Protein AF-D8QTS2-F1 (afdb_monomer)

Nearest PDB structures (foldseek):
  6lvm-assembly1_A  TM=8.523E-01  e=2.073E-09  Homo sapiens
  6agx-assembly1_A  TM=8.340E-01  e=5.627E-09  Homo sapiens
  8pqf-assembly2_C  TM=8.429E-01  e=6.415E-08  Homo sapiens
  8pqg-assembly2_C  TM=8.405E-01  e=9.930E-08  Homo sapiens
  2pvf-assembly1_A  TM=6.739E-01  e=1.842E-08  Homo sapiens

Radius of gyration: 16.7 Å; Cα contacts (8 Å, |Δi|>4): 295; chains: 1; bounding box: 43×41×40 Å

Organism: Selagin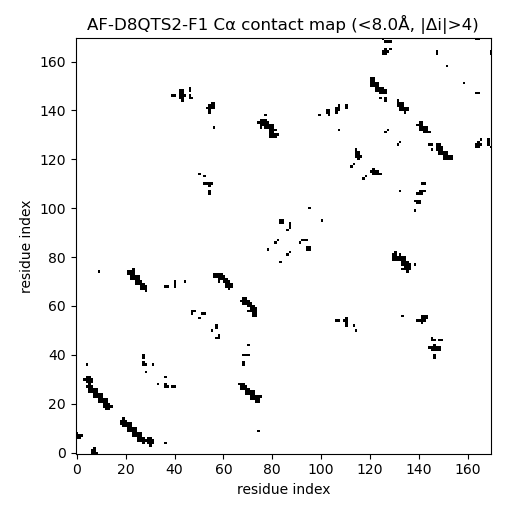ella moellendorffii (NCBI:txid88036)

Sequence (170 aa):
GRGGTSTVYKGFLQNTPTSRIEVAVKDLQSNSPDHEAEQQFREELNMISRVRHQNLVALQGWCHEHDKLLLVYECMSKGSLDKVLFTSASGSTNPLSWNQRFNIIRCVAEALRYLHEGLEKRIVHRDIKAANVLLDERMTAKMGDFGLARLMQHTIGSQTMTRAGTLGYI

InterPro domains:
  IPR000719 Protein kinase domain [PS50011] (1-170)
  IPR000719 Protein kinase domain [SM00220] (1-170)
  IPR001245 Serine-threonine/tyrosine-protein kinase, catalytic domain [PF07714] (1-155)
  IPR008271 Serine/threonine-protein kinase, active site [PS00108] (123-135)
  IPR011009 Protein kinase-like domain superfamily [SSF56112] (1-170)
  IPR050528 L-type Lectin-Domain Containing Receptor Kinases [PTHR27007] (1-170)

Secondary structure (DSSP, 8-state):
-B-SS-EEEEEEEEEETTEEEEEEEEESSTTS-HHHHHHHHHHHHHHHTT---TTBPPEEEEEEETTEEEEEEE--TTEEHHHHHHGGGGS-SPPPPHHHHHHHHHHHHHHHHHHHHSSSSEEE-S--SGGGEEE-TT--EEE---TT-EEE-TT-S-------S-TT--

pLDDT: mean 89.98, std 10.04, range [51.44, 98.62]

Foldseek 3Di:
DDDQQWDWDWAWDDPDPPDTFIKIKTWRQPHDDLVVSVLLLCQQCVVQVQDDDPQAWHFPDFDDDDSTGITITHDQPQAFQCCLQPVVVVPDDDHDDPVLVVQQVVSVVVVQCCQAPVDQWHKDQQADDRNQWGAHPVSHTHGYDSSVIDTHHPPDPDDDDDRDYDPVSD

Mean predicted aligned error: 5.4 Å

Structure (mmCIF, N/CA/C/O backbone):
data_AF-D8QTS2-F1
#
_entry.id   AF-D8QTS2-F1
#
loop_
_atom_site.group_PDB
_atom_site.id
_atom_site.type_symbol
_atom_site.label_atom_id
_atom_site.label_alt_id
_atom_site.label_comp_id
_atom_site.label_asym_id
_atom_site.label_entity_id
_atom_site.label_seq_id
_atom_site.pdbx_PDB_ins_code
_atom_site.Cartn_x
_atom_site.Cartn_y
_atom_site.Cartn_z
_atom_site.occupancy
_atom_site.B_iso_or_equiv
_atom_site.auth_seq_id
_atom_site.auth_comp_id
_atom_site.auth_asym_id
_atom_site.auth_atom_id
_atom_site.pdbx_PDB_model_num
ATOM 1 N N . GLY A 1 1 ? -11.431 4.632 2.215 1.00 78.88 1 GLY A N 1
ATOM 2 C CA . GLY A 1 1 ? -10.605 5.762 1.745 1.00 78.88 1 GLY A CA 1
ATOM 3 C C . GLY A 1 1 ? -10.766 5.900 0.247 1.00 78.88 1 GLY A C 1
ATOM 4 O O . GLY A 1 1 ? -11.073 4.905 -0.388 1.00 78.88 1 GLY A O 1
ATOM 5 N N . ARG A 1 2 ? -10.593 7.095 -0.317 1.00 79.50 2 ARG A N 1
ATOM 6 C CA . ARG A 1 2 ? -10.662 7.320 -1.768 1.00 79.50 2 ARG A CA 1
ATOM 7 C C . ARG A 1 2 ? -9.344 7.944 -2.221 1.00 79.50 2 ARG A C 1
ATOM 9 O O . ARG A 1 2 ? -8.936 8.943 -1.635 1.00 79.50 2 ARG A O 1
ATOM 16 N N . GLY A 1 3 ? -8.670 7.307 -3.171 1.00 73.06 3 GLY A N 1
ATOM 17 C CA . GLY A 1 3 ? -7.481 7.827 -3.845 1.00 73.06 3 GLY A CA 1
ATOM 18 C C . GLY A 1 3 ? -7.822 8.298 -5.258 1.00 73.06 3 GLY A C 1
ATOM 19 O O . GLY A 1 3 ? -8.978 8.228 -5.669 1.00 73.06 3 GLY A O 1
ATOM 20 N N . GLY A 1 4 ? -6.814 8.760 -6.001 1.00 75.25 4 GLY A N 1
ATOM 21 C CA . GLY A 1 4 ? -7.003 9.224 -7.381 1.00 75.25 4 GLY A CA 1
ATOM 22 C C . GLY A 1 4 ? -7.440 8.120 -8.348 1.00 75.25 4 GLY A C 1
ATOM 23 O O . GLY A 1 4 ? -8.220 8.390 -9.247 1.00 75.25 4 GLY A O 1
ATOM 24 N N . THR A 1 5 ? -6.983 6.883 -8.130 1.00 77.44 5 THR A N 1
ATOM 25 C CA . THR A 1 5 ? -7.194 5.762 -9.065 1.00 77.44 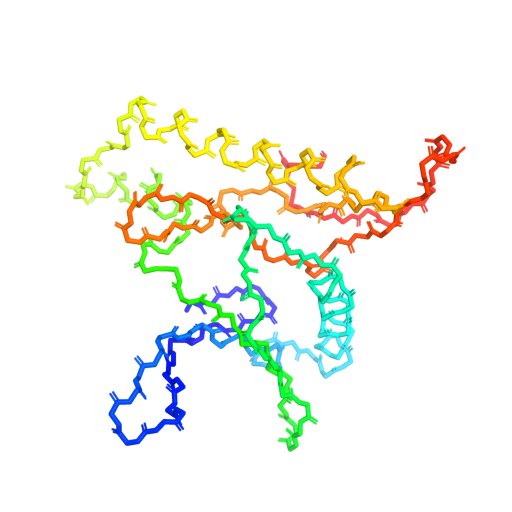5 THR A CA 1
ATOM 26 C C . THR A 1 5 ? -7.945 4.575 -8.461 1.00 77.44 5 THR A C 1
ATOM 28 O O . THR A 1 5 ? -8.217 3.592 -9.140 1.00 77.44 5 THR A O 1
ATOM 31 N N . SER A 1 6 ? -8.277 4.627 -7.169 1.00 87.00 6 SER A N 1
ATOM 32 C CA . SER A 1 6 ? -8.923 3.509 -6.475 1.00 87.00 6 SER A CA 1
ATOM 33 C C . SER A 1 6 ? -9.741 3.955 -5.270 1.00 87.00 6 SER A C 1
ATOM 35 O O . SER A 1 6 ? -9.555 5.048 -4.719 1.00 87.00 6 SER A O 1
ATOM 37 N N . THR A 1 7 ? -10.639 3.079 -4.831 1.00 93.50 7 THR A N 1
ATOM 38 C CA . THR A 1 7 ? -11.384 3.212 -3.579 1.00 93.50 7 THR A CA 1
ATOM 39 C C . THR A 1 7 ? -11.027 2.047 -2.671 1.00 93.50 7 THR A C 1
ATOM 41 O O . THR A 1 7 ? -11.019 0.899 -3.088 1.00 93.50 7 THR A O 1
ATOM 44 N N . VAL A 1 8 ? -10.718 2.335 -1.410 1.00 94.94 8 VAL A N 1
ATOM 45 C CA . VAL A 1 8 ? -10.376 1.325 -0.405 1.00 94.94 8 VAL A CA 1
ATOM 46 C C . VAL A 1 8 ? -11.515 1.196 0.597 1.00 94.94 8 VAL A C 1
ATOM 48 O O . VAL A 1 8 ? -11.850 2.161 1.293 1.00 94.94 8 VAL A O 1
ATOM 51 N N . TYR A 1 9 ? -12.073 0.003 0.716 1.00 95.50 9 TYR A N 1
ATOM 52 C CA . TYR A 1 9 ? -13.138 -0.340 1.651 1.00 95.50 9 TYR A CA 1
ATOM 53 C C . TYR A 1 9 ? -12.575 -1.116 2.838 1.00 95.50 9 TYR A C 1
ATOM 55 O O . TYR A 1 9 ? -11.638 -1.898 2.692 1.00 95.50 9 TYR A O 1
ATOM 63 N N . LYS A 1 10 ? -13.156 -0.919 4.024 1.00 95.44 10 LYS A N 1
ATOM 64 C CA . LYS A 1 10 ? -12.927 -1.831 5.148 1.00 95.44 10 LYS A CA 1
ATOM 65 C C . LYS A 1 10 ? -13.855 -3.029 4.969 1.00 95.44 10 LYS A C 1
ATOM 67 O O . LYS A 1 10 ? -15.053 -2.843 4.776 1.00 95.44 10 LYS A O 1
ATOM 72 N N . GLY A 1 11 ? -13.304 -4.231 5.033 1.00 94.19 11 GLY A N 1
ATOM 73 C CA . GLY A 1 11 ? -14.034 -5.484 4.895 1.00 94.19 11 GLY A CA 1
ATOM 74 C C . GLY A 1 11 ? -13.665 -6.473 5.990 1.00 94.19 11 GLY A C 1
ATOM 75 O O . GLY A 1 11 ? -12.828 -6.198 6.853 1.00 94.19 11 GLY A O 1
ATOM 76 N N . PHE A 1 12 ? -14.298 -7.640 5.941 1.00 93.44 12 PHE A N 1
ATOM 77 C CA . PHE A 1 12 ? -13.998 -8.741 6.842 1.00 93.44 12 PHE A CA 1
ATOM 78 C C . PHE A 1 12 ? -13.993 -10.053 6.063 1.00 93.44 12 PHE A C 1
ATOM 80 O O . PHE A 1 12 ? -14.961 -10.347 5.366 1.00 93.44 12 PHE A O 1
ATOM 87 N N . LEU A 1 13 ? -12.923 -10.833 6.196 1.00 90.06 13 LEU A N 1
ATOM 88 C CA . LEU A 1 13 ? -12.873 -12.206 5.705 1.00 90.06 13 LEU A CA 1
ATOM 89 C C . LEU A 1 13 ? -13.396 -13.143 6.789 1.00 90.06 13 LEU A C 1
ATOM 91 O O . LEU A 1 13 ? -12.980 -13.054 7.948 1.00 90.06 13 LEU A O 1
ATOM 95 N N . GLN A 1 14 ? -14.300 -14.037 6.399 1.00 87.38 14 GLN A N 1
ATOM 96 C CA . GLN A 1 14 ? -14.867 -15.052 7.276 1.00 87.38 14 GLN A CA 1
ATOM 97 C C . GLN A 1 14 ? -14.395 -16.432 6.816 1.00 87.38 14 GLN A C 1
ATOM 99 O O . GLN A 1 14 ? -14.972 -17.023 5.911 1.00 87.38 14 GLN A O 1
ATOM 104 N N . ASN A 1 15 ? -13.316 -16.930 7.426 1.00 75.00 15 ASN A N 1
ATOM 105 C CA . ASN A 1 15 ? -12.760 -18.250 7.093 1.00 75.00 15 ASN A CA 1
ATOM 106 C C . ASN A 1 15 ? -13.482 -19.389 7.831 1.00 75.00 15 ASN A C 1
ATOM 108 O O . ASN A 1 15 ? -13.496 -20.526 7.371 1.00 75.00 15 ASN A O 1
ATOM 112 N N . THR A 1 16 ? -14.081 -19.087 8.982 1.00 78.31 16 THR A N 1
ATOM 113 C CA . THR A 1 16 ? -14.941 -19.984 9.762 1.00 78.31 16 THR A CA 1
ATOM 114 C C . THR A 1 16 ? -16.078 -19.157 10.369 1.00 78.31 16 THR A C 1
ATOM 116 O O . THR A 1 16 ? -15.947 -17.933 10.450 1.00 78.31 16 THR A O 1
ATOM 119 N N . PRO A 1 17 ? -17.172 -19.767 10.863 1.00 76.19 17 PRO A N 1
ATOM 120 C CA . PRO A 1 17 ? -18.264 -19.022 11.497 1.00 76.19 17 PRO A CA 1
ATOM 121 C C . PRO A 1 17 ? -17.813 -18.087 12.634 1.00 76.19 17 PRO A C 1
ATOM 123 O O . PRO A 1 17 ? -18.454 -17.069 12.878 1.00 76.19 17 PRO A O 1
ATOM 126 N N . THR A 1 18 ? -16.695 -18.401 13.295 1.00 74.31 18 THR A N 1
ATOM 127 C CA . THR A 1 18 ? -16.142 -17.658 14.438 1.00 74.31 18 THR A CA 1
ATOM 128 C C . THR A 1 18 ? -14.941 -16.770 14.097 1.00 74.31 18 THR A C 1
ATOM 130 O O . THR A 1 18 ? -14.578 -15.913 14.900 1.00 74.31 18 THR A O 1
ATOM 133 N N . SER A 1 19 ? -14.311 -16.944 12.932 1.00 81.44 19 SER A N 1
ATOM 134 C CA . SER A 1 19 ? -13.151 -16.153 12.513 1.00 81.44 19 SER A CA 1
ATOM 135 C C . SER A 1 19 ? -13.596 -14.969 11.667 1.00 81.44 19 SER A C 1
ATOM 137 O O . SER A 1 19 ? -14.195 -15.150 10.610 1.00 81.44 19 SER A O 1
ATOM 139 N N . ARG A 1 20 ? -13.279 -13.752 12.119 1.00 86.75 20 ARG A N 1
ATOM 140 C CA . ARG A 1 20 ? -13.538 -12.514 11.382 1.00 86.75 20 ARG A CA 1
ATOM 141 C C . ARG A 1 20 ? -12.251 -11.698 11.300 1.00 86.75 20 ARG A C 1
ATOM 143 O O . ARG A 1 20 ? -11.865 -11.048 12.267 1.00 86.75 20 ARG A O 1
ATOM 150 N N . ILE A 1 21 ? -11.581 -11.752 10.154 1.00 90.19 21 ILE A N 1
ATOM 151 C CA . ILE A 1 21 ? -10.310 -11.056 9.920 1.00 90.19 21 ILE A CA 1
ATOM 152 C C . ILE A 1 21 ? -10.605 -9.725 9.234 1.00 90.19 21 ILE A C 1
ATOM 154 O O . ILE A 1 21 ? -11.190 -9.708 8.153 1.00 90.19 21 ILE A O 1
ATOM 158 N N . GLU A 1 22 ? -10.211 -8.610 9.849 1.00 93.88 22 GLU A N 1
ATOM 159 C CA . GLU A 1 22 ? -10.329 -7.289 9.225 1.00 93.88 22 GLU A CA 1
ATOM 160 C C . GLU A 1 22 ? -9.391 -7.155 8.024 1.00 93.88 22 GLU A C 1
ATOM 162 O O . GLU A 1 22 ? -8.192 -7.419 8.123 1.00 93.88 22 GLU A O 1
ATOM 167 N N . VAL A 1 23 ? -9.930 -6.680 6.902 1.00 96.38 23 VAL A N 1
ATO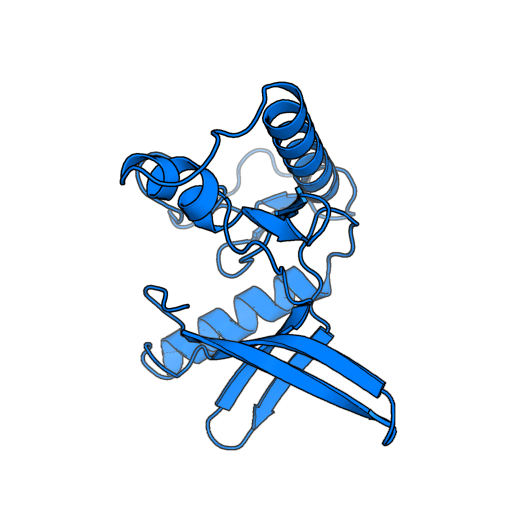M 168 C CA . VAL A 1 23 ? -9.174 -6.462 5.664 1.00 96.38 23 VAL A CA 1
ATOM 169 C C . VAL A 1 23 ? -9.455 -5.094 5.058 1.00 96.38 23 VAL A C 1
ATOM 171 O O . VAL A 1 23 ? -10.492 -4.476 5.309 1.00 96.38 23 VAL A O 1
ATOM 174 N N . ALA A 1 24 ? -8.522 -4.628 4.235 1.00 97.19 24 ALA A N 1
ATOM 175 C CA . ALA A 1 24 ? -8.695 -3.474 3.369 1.00 97.19 24 ALA A CA 1
ATOM 176 C C . ALA A 1 24 ? -8.835 -3.954 1.919 1.00 97.19 24 ALA A C 1
ATOM 178 O O . ALA A 1 24 ? -7.929 -4.582 1.380 1.00 97.19 24 ALA A O 1
ATOM 179 N N . VAL A 1 25 ? -9.970 -3.667 1.288 1.00 97.00 25 VAL A N 1
ATOM 180 C CA . VAL A 1 25 ? -10.267 -4.059 -0.095 1.00 97.00 25 VAL A CA 1
ATOM 181 C C . VAL A 1 25 ? -10.060 -2.846 -0.992 1.00 97.00 25 VAL A C 1
ATOM 183 O O . VAL A 1 25 ? -10.842 -1.899 -0.929 1.00 97.00 25 VAL A O 1
ATOM 186 N N . LYS A 1 26 ? -8.995 -2.849 -1.793 1.00 95.69 26 LYS A N 1
ATOM 187 C CA . LYS A 1 26 ? -8.696 -1.823 -2.798 1.00 95.69 26 LYS A CA 1
ATOM 188 C C . LYS A 1 26 ? -9.393 -2.205 -4.102 1.00 95.69 26 LYS A C 1
ATOM 190 O O . LYS A 1 26 ? -9.025 -3.193 -4.725 1.00 95.69 26 LYS A O 1
ATOM 195 N N . ASP A 1 27 ? -10.397 -1.426 -4.478 1.00 95.19 27 ASP A N 1
ATOM 196 C CA . ASP A 1 27 ? -11.126 -1.512 -5.741 1.00 95.19 27 ASP A CA 1
ATOM 197 C C . ASP A 1 27 ? -10.511 -0.538 -6.752 1.00 95.19 27 ASP A C 1
ATOM 199 O O . ASP A 1 27 ? -10.609 0.689 -6.598 1.00 95.19 27 ASP A O 1
ATOM 203 N N . LEU A 1 28 ? -9.859 -1.096 -7.770 1.00 92.75 28 LEU A N 1
ATOM 204 C CA . LEU A 1 28 ? -9.151 -0.345 -8.809 1.00 92.75 28 LEU A CA 1
ATOM 205 C C . LEU A 1 28 ? -10.069 0.120 -9.944 1.00 92.75 28 LEU A C 1
ATOM 207 O O . LEU A 1 28 ? -9.741 1.082 -10.632 1.00 92.75 28 LEU A O 1
ATOM 211 N N . GLN A 1 29 ? -11.233 -0.505 -10.111 1.00 87.88 29 GLN A N 1
ATOM 212 C CA . GLN A 1 29 ? -12.181 -0.153 -11.167 1.00 87.88 29 GLN A CA 1
ATOM 213 C C . GLN A 1 29 ? -13.122 0.983 -10.750 1.00 87.88 29 GLN A C 1
ATOM 215 O O . GLN A 1 29 ? -13.687 1.673 -11.590 1.00 87.88 29 GLN A O 1
ATOM 220 N N . SER A 1 30 ? -13.251 1.239 -9.446 1.00 82.81 30 SER A N 1
ATOM 221 C CA . SER A 1 30 ? -14.148 2.276 -8.916 1.00 82.81 30 SER A CA 1
ATOM 222 C C . SER A 1 30 ? -13.918 3.702 -9.447 1.00 82.81 30 SER A C 1
ATOM 224 O O . SER A 1 30 ? -14.876 4.469 -9.478 1.00 82.81 30 SER A O 1
ATOM 226 N N . ASN A 1 31 ? -12.688 4.073 -9.835 1.00 79.88 31 ASN A N 1
ATOM 227 C CA . ASN A 1 31 ? -12.333 5.450 -10.225 1.00 79.88 31 ASN A CA 1
ATOM 228 C C . ASN A 1 31 ? -11.405 5.541 -11.458 1.00 79.88 31 ASN A C 1
ATOM 230 O O . ASN A 1 31 ? -10.842 6.609 -11.693 1.00 79.88 31 ASN A O 1
ATOM 234 N N . SER A 1 32 ? -11.213 4.461 -12.221 1.00 84.06 32 SER A N 1
ATOM 235 C CA . SER A 1 32 ? -10.282 4.434 -13.364 1.00 84.06 32 SER A CA 1
ATOM 236 C C . SER A 1 32 ? -10.939 3.815 -14.605 1.00 84.06 32 SER A C 1
ATOM 238 O O . SER A 1 32 ? -11.771 2.922 -14.449 1.00 84.06 32 SER A O 1
ATOM 240 N N . PRO A 1 33 ? -10.569 4.237 -15.832 1.00 86.88 33 PRO A N 1
ATOM 241 C CA . PRO A 1 33 ? -10.950 3.531 -17.057 1.00 86.88 33 PRO A CA 1
ATOM 242 C C . PRO A 1 33 ? -10.486 2.067 -17.028 1.00 86.88 33 PRO A C 1
ATOM 244 O O . PRO A 1 33 ? -9.406 1.785 -16.508 1.00 86.88 33 PRO A O 1
ATOM 247 N N . ASP A 1 34 ? -11.244 1.153 -17.644 1.00 86.31 34 ASP A N 1
ATOM 248 C CA . ASP A 1 34 ? -11.005 -0.299 -17.537 1.00 86.31 34 ASP A CA 1
ATOM 249 C C . ASP A 1 34 ? -9.564 -0.714 -17.884 1.00 86.31 34 ASP A C 1
ATOM 251 O O . ASP A 1 34 ? -8.929 -1.454 -17.136 1.00 86.31 34 ASP A O 1
ATOM 255 N N . HIS A 1 35 ? -8.999 -0.186 -18.976 1.00 88.94 35 HIS A N 1
ATOM 256 C CA . HIS A 1 35 ? -7.622 -0.504 -19.378 1.00 88.94 35 HIS A CA 1
ATOM 257 C C . HIS A 1 35 ? -6.574 -0.031 -18.351 1.00 88.94 35 HIS A C 1
ATOM 259 O O . HIS A 1 35 ? -5.590 -0.727 -18.097 1.00 88.94 35 HIS A O 1
ATOM 265 N N . GLU A 1 36 ? -6.764 1.146 -17.748 1.00 90.06 36 GLU A N 1
ATOM 266 C CA . GLU A 1 36 ? -5.850 1.665 -16.724 1.00 90.06 36 GLU A CA 1
ATOM 267 C C . GLU A 1 36 ? -5.988 0.895 -15.408 1.00 90.06 36 GLU A C 1
ATOM 269 O O . GLU A 1 36 ? -4.979 0.596 -14.768 1.00 90.06 36 GLU A O 1
ATOM 274 N N . ALA A 1 37 ? -7.218 0.539 -15.025 1.00 91.94 37 ALA A N 1
ATOM 275 C CA . ALA A 1 37 ? -7.493 -0.282 -13.850 1.00 91.94 37 ALA A CA 1
ATOM 276 C C . ALA A 1 37 ? -6.830 -1.663 -13.972 1.00 91.94 37 ALA A C 1
ATOM 278 O O . ALA A 1 37 ? -6.154 -2.100 -13.039 1.00 91.94 37 ALA A O 1
ATOM 279 N N . GLU A 1 38 ? -6.948 -2.309 -15.136 1.00 93.94 38 GLU A N 1
ATOM 280 C CA . GLU A 1 38 ? -6.322 -3.603 -15.432 1.00 93.94 38 GLU A CA 1
ATOM 281 C C . GLU A 1 38 ? -4.794 -3.516 -15.376 1.00 93.94 38 GLU A C 1
ATOM 283 O O . GLU A 1 38 ? -4.130 -4.352 -14.756 1.00 93.94 38 GLU A O 1
ATOM 288 N N . GLN A 1 39 ? -4.213 -2.469 -15.970 1.00 92.31 39 GLN A N 1
ATOM 289 C CA . GLN A 1 39 ? -2.773 -2.248 -15.898 1.00 92.31 39 GLN A CA 1
ATOM 290 C C . GLN A 1 39 ? -2.307 -2.065 -14.447 1.00 92.31 39 GLN A C 1
ATOM 292 O O . GLN A 1 39 ? -1.361 -2.732 -14.027 1.00 92.31 39 GLN A O 1
ATOM 297 N N . GLN A 1 40 ? -2.969 -1.206 -13.668 1.00 92.00 40 GLN A N 1
ATOM 298 C CA . GLN A 1 40 ? -2.624 -0.973 -12.263 1.00 92.00 40 GLN A CA 1
ATOM 299 C C . GLN A 1 40 ? -2.769 -2.243 -11.423 1.00 92.00 40 GLN A C 1
ATOM 301 O O . GLN A 1 40 ? -1.882 -2.546 -10.625 1.00 92.00 40 GLN A O 1
ATOM 306 N N . PHE A 1 41 ? -3.839 -3.012 -11.638 1.00 95.44 41 PHE A N 1
ATOM 307 C CA . PHE A 1 41 ? -4.062 -4.293 -10.975 1.00 95.44 41 PHE A CA 1
ATOM 308 C C . PHE A 1 41 ? -2.907 -5.255 -11.235 1.00 95.44 41 PHE A C 1
ATOM 310 O O . PHE A 1 41 ? -2.304 -5.768 -10.291 1.00 95.44 41 PHE A O 1
ATOM 317 N N . ARG A 1 42 ? -2.541 -5.462 -12.505 1.00 95.00 42 ARG A N 1
ATOM 318 C CA . ARG A 1 42 ? -1.452 -6.373 -12.883 1.00 95.00 42 ARG A CA 1
ATOM 319 C C . ARG A 1 42 ? -0.097 -5.898 -12.376 1.00 95.00 42 ARG A C 1
ATOM 321 O O . ARG A 1 42 ? 0.695 -6.724 -11.925 1.00 95.00 42 ARG A O 1
ATOM 328 N N . GLU A 1 43 ? 0.183 -4.599 -12.454 1.00 93.50 43 GLU A N 1
ATOM 329 C CA . GLU A 1 43 ? 1.433 -4.020 -11.961 1.00 93.50 43 GLU A CA 1
ATOM 330 C C . GLU A 1 43 ? 1.562 -4.192 -10.447 1.00 93.50 43 GLU A C 1
ATOM 332 O O . GLU A 1 43 ? 2.563 -4.740 -9.981 1.00 93.50 43 GLU A O 1
ATOM 337 N N . GLU A 1 44 ? 0.544 -3.800 -9.681 1.00 95.88 44 GLU A N 1
ATOM 338 C CA . GLU A 1 44 ? 0.572 -3.909 -8.226 1.00 95.88 44 GLU A CA 1
ATOM 339 C C . GLU A 1 44 ? 0.616 -5.371 -7.778 1.00 95.88 44 GLU A C 1
ATOM 341 O O . GLU A 1 44 ? 1.476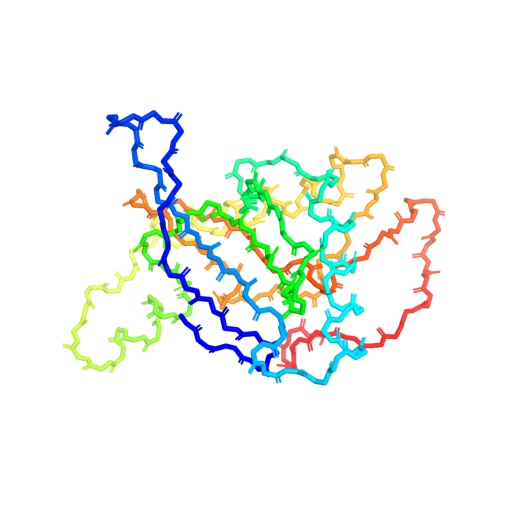 -5.718 -6.967 1.00 95.88 44 GLU A O 1
ATOM 346 N N . LEU A 1 45 ? -0.226 -6.241 -8.352 1.00 96.69 45 LEU A N 1
ATOM 347 C CA . LEU A 1 45 ? -0.258 -7.671 -8.038 1.00 96.69 45 LEU A CA 1
ATOM 348 C C . LEU A 1 45 ? 1.098 -8.336 -8.298 1.00 96.69 45 LEU A C 1
ATOM 350 O O . LEU A 1 45 ? 1.606 -9.043 -7.430 1.00 96.69 45 LEU A O 1
ATOM 354 N N . ASN A 1 46 ? 1.714 -8.078 -9.457 1.00 95.50 46 ASN A N 1
ATOM 355 C CA . ASN A 1 46 ? 3.012 -8.653 -9.817 1.00 95.50 46 ASN A CA 1
ATOM 356 C C . ASN A 1 46 ? 4.144 -8.204 -8.883 1.00 95.50 46 ASN A C 1
ATOM 358 O O . ASN A 1 46 ? 5.103 -8.953 -8.692 1.00 95.50 46 ASN A O 1
ATOM 362 N N . MET A 1 47 ? 4.080 -6.989 -8.336 1.00 95.62 47 MET A N 1
ATOM 363 C CA . MET A 1 47 ? 5.101 -6.489 -7.414 1.00 95.62 47 MET A CA 1
ATOM 364 C C . MET A 1 47 ? 4.854 -6.981 -5.989 1.00 95.62 47 MET A C 1
ATOM 366 O O . MET A 1 47 ? 5.769 -7.525 -5.368 1.00 95.62 47 MET A O 1
ATOM 370 N N . ILE A 1 48 ? 3.630 -6.835 -5.475 1.00 95.69 48 ILE A N 1
ATOM 371 C CA . ILE A 1 48 ? 3.323 -7.177 -4.085 1.00 95.69 48 ILE A CA 1
ATOM 372 C C . ILE A 1 48 ? 3.402 -8.689 -3.829 1.00 95.69 48 ILE A C 1
ATOM 374 O O . ILE A 1 48 ? 3.813 -9.103 -2.749 1.00 95.69 48 ILE A O 1
ATOM 378 N N . SER A 1 49 ? 3.106 -9.535 -4.822 1.00 93.94 49 SER A N 1
ATOM 379 C CA . SER A 1 49 ? 3.205 -10.994 -4.676 1.00 93.94 49 SER A CA 1
ATOM 380 C C . SER A 1 49 ? 4.640 -11.504 -4.480 1.00 93.94 49 SER A C 1
ATOM 382 O O . SER A 1 49 ? 4.835 -12.657 -4.101 1.00 93.94 49 SER A O 1
ATOM 384 N N . ARG A 1 50 ? 5.655 -10.669 -4.749 1.00 94.69 50 ARG A N 1
ATOM 385 C CA . ARG A 1 50 ? 7.085 -11.014 -4.644 1.00 94.69 50 ARG A CA 1
ATOM 386 C C . ARG A 1 50 ? 7.695 -10.660 -3.294 1.00 94.69 50 ARG A C 1
ATOM 388 O O . ARG A 1 50 ? 8.852 -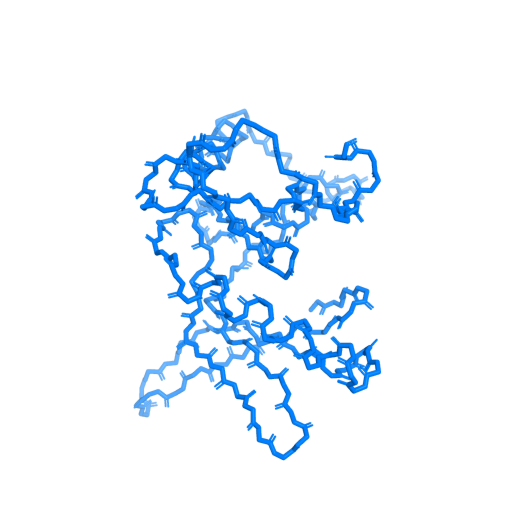10.999 -3.054 1.00 94.69 50 ARG A O 1
ATOM 395 N N . VAL A 1 51 ? 6.968 -9.936 -2.448 1.00 95.88 51 VAL A N 1
ATOM 396 C CA . VAL A 1 51 ? 7.522 -9.333 -1.236 1.00 95.88 51 VAL A CA 1
ATOM 397 C C . VAL A 1 51 ? 6.792 -9.824 0.000 1.00 95.88 51 VAL A C 1
ATOM 399 O O . VAL A 1 51 ? 5.570 -9.930 0.037 1.00 95.88 51 VAL A O 1
ATOM 402 N N . ARG A 1 52 ? 7.557 -10.113 1.052 1.00 96.31 52 ARG A N 1
ATOM 403 C CA . ARG A 1 52 ? 7.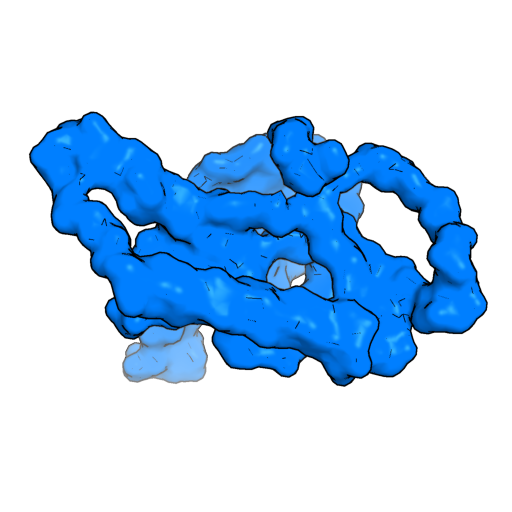012 -10.453 2.365 1.00 96.31 52 ARG A CA 1
ATOM 404 C C . ARG A 1 52 ? 7.949 -9.941 3.443 1.00 96.31 52 ARG A C 1
ATOM 406 O O . ARG A 1 52 ? 9.040 -10.468 3.630 1.00 96.31 52 ARG A O 1
ATOM 413 N N . HIS A 1 53 ? 7.512 -8.912 4.157 1.00 98.00 53 HIS A N 1
ATOM 414 C CA . HIS A 1 53 ? 8.305 -8.271 5.197 1.00 98.00 53 HIS A CA 1
ATOM 415 C C . HIS A 1 53 ? 7.393 -7.653 6.258 1.00 98.00 53 HIS A C 1
ATOM 417 O O . HIS A 1 53 ? 6.306 -7.182 5.938 1.00 98.00 53 HIS A O 1
ATOM 423 N N . GLN A 1 54 ? 7.841 -7.617 7.515 1.00 97.44 54 GLN A N 1
ATOM 424 C CA . GLN A 1 54 ? 7.035 -7.118 8.638 1.00 97.44 54 GLN A CA 1
ATOM 425 C C . GLN A 1 54 ? 6.623 -5.641 8.489 1.00 97.44 54 GLN A C 1
ATOM 427 O O . GLN A 1 54 ? 5.608 -5.229 9.039 1.00 97.44 54 GLN A O 1
ATOM 432 N N . ASN A 1 55 ? 7.399 -4.856 7.734 1.00 98.50 55 ASN A N 1
ATOM 433 C CA . ASN A 1 55 ? 7.151 -3.436 7.462 1.00 98.50 55 ASN A CA 1
ATOM 434 C C . ASN A 1 55 ? 6.588 -3.170 6.059 1.00 98.50 55 ASN A C 1
ATOM 436 O O . ASN A 1 55 ? 6.665 -2.042 5.577 1.00 98.50 55 ASN A O 1
ATOM 440 N N . LEU A 1 56 ? 6.036 -4.188 5.397 1.00 98.25 56 LEU A N 1
ATOM 441 C CA . LEU A 1 56 ? 5.270 -4.049 4.159 1.00 98.25 56 LEU A CA 1
ATOM 442 C C . LEU A 1 56 ? 3.840 -4.527 4.400 1.00 98.25 56 LEU A C 1
ATOM 444 O O . LEU A 1 56 ? 3.632 -5.511 5.107 1.00 98.25 56 LEU A O 1
ATOM 448 N N . VAL A 1 57 ? 2.863 -3.823 3.835 1.00 97.75 57 VAL A N 1
ATOM 449 C CA . VAL A 1 57 ? 1.449 -4.193 3.959 1.00 97.75 57 VAL A CA 1
ATOM 450 C C . VAL A 1 57 ? 1.215 -5.477 3.168 1.00 97.75 57 VAL A C 1
ATOM 452 O O . VAL A 1 57 ? 1.415 -5.514 1.955 1.00 97.75 57 VAL A O 1
ATOM 455 N N . ALA A 1 58 ? 0.804 -6.539 3.852 1.00 96.19 58 ALA A N 1
ATOM 456 C CA . ALA A 1 58 ? 0.633 -7.851 3.248 1.00 96.19 58 ALA A CA 1
ATOM 457 C C . ALA A 1 58 ? -0.638 -7.926 2.391 1.00 96.19 58 ALA A C 1
ATOM 459 O O . ALA A 1 58 ? -1.741 -7.641 2.872 1.00 96.19 58 ALA A O 1
ATOM 460 N N . LEU A 1 59 ? -0.485 -8.381 1.143 1.00 96.81 59 LEU A N 1
ATOM 461 C CA . LEU A 1 59 ? -1.603 -8.833 0.318 1.00 96.81 59 LEU A CA 1
ATOM 462 C C . LEU A 1 59 ? -2.108 -10.179 0.861 1.00 96.81 59 LEU A C 1
ATOM 464 O O . LEU A 1 59 ? -1.349 -11.141 0.960 1.00 96.81 59 LEU A O 1
ATOM 468 N N . GLN A 1 60 ? -3.388 -10.235 1.216 1.00 94.81 60 GLN A N 1
ATOM 469 C CA . GLN A 1 60 ? -4.092 -11.434 1.681 1.00 94.81 60 GLN A CA 1
ATOM 470 C C . GLN A 1 60 ? -4.729 -12.207 0.522 1.00 94.81 60 GLN A C 1
ATOM 472 O O . GLN A 1 60 ? -4.848 -13.427 0.582 1.00 94.81 60 GLN A O 1
ATOM 477 N N . GLY A 1 61 ? -5.141 -11.506 -0.533 1.00 95.38 61 GLY A N 1
ATOM 478 C CA . GLY A 1 61 ? -5.778 -12.105 -1.698 1.00 95.38 61 GLY A CA 1
ATOM 479 C C . GLY A 1 61 ? -6.119 -11.070 -2.760 1.00 95.38 61 GLY A C 1
ATOM 480 O O . GLY A 1 61 ? -5.823 -9.884 -2.615 1.00 95.38 61 GLY A O 1
ATOM 481 N N . TRP A 1 62 ? -6.747 -11.521 -3.834 1.00 96.62 62 TRP A N 1
ATOM 482 C CA . TRP A 1 62 ? -7.175 -10.680 -4.945 1.00 96.62 62 TRP A CA 1
ATOM 483 C C . TRP A 1 62 ? -8.429 -11.273 -5.595 1.00 96.62 62 TRP A C 1
ATOM 485 O O . TRP A 1 62 ? -8.739 -12.445 -5.390 1.00 96.62 62 TRP A O 1
ATOM 495 N N . CYS A 1 63 ? -9.151 -10.457 -6.357 1.00 95.69 63 CYS A N 1
ATOM 496 C CA . CYS A 1 63 ? -10.281 -10.870 -7.181 1.00 95.69 63 CYS A CA 1
ATOM 497 C C . CYS A 1 63 ? -10.138 -10.236 -8.565 1.00 95.69 63 CYS A C 1
ATOM 499 O O . CYS A 1 63 ? -9.895 -9.032 -8.662 1.00 95.69 63 CYS A O 1
ATOM 501 N N . HIS A 1 64 ? -10.277 -11.064 -9.598 1.00 94.81 64 HIS A N 1
ATOM 502 C CA . HIS A 1 64 ? 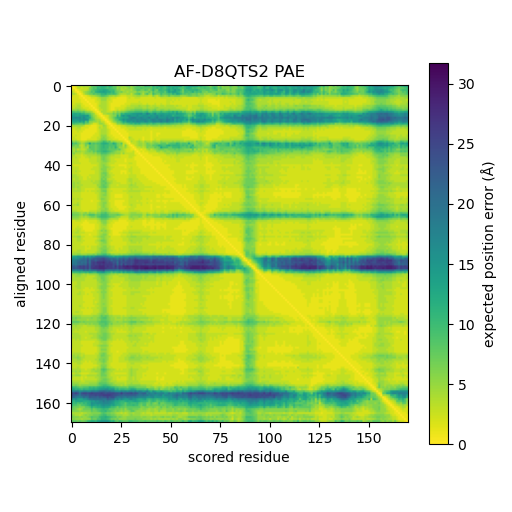-10.382 -10.653 -10.993 1.00 94.81 64 HIS A CA 1
ATOM 503 C C . HIS A 1 64 ? -11.541 -11.434 -11.618 1.00 94.81 64 HIS A C 1
ATOM 505 O O . HIS A 1 64 ? -11.338 -12.427 -12.311 1.00 94.81 64 HIS A O 1
ATOM 511 N N . GLU A 1 65 ? -12.767 -11.022 -11.310 1.00 92.38 65 GLU A N 1
ATOM 512 C CA . GLU A 1 65 ? -13.991 -11.664 -11.796 1.00 92.38 65 GLU A CA 1
ATOM 513 C C . GLU A 1 65 ? -15.123 -10.639 -11.903 1.00 92.38 65 GLU A C 1
ATOM 515 O O . GLU A 1 65 ? -15.138 -9.669 -11.151 1.00 92.38 65 GLU A O 1
ATOM 520 N N . HIS A 1 66 ? -16.103 -10.884 -12.781 1.00 87.06 66 HIS A N 1
ATOM 521 C CA . HIS A 1 66 ? -17.358 -10.116 -12.860 1.00 87.06 66 HIS A CA 1
ATOM 522 C C . HIS A 1 66 ? -17.171 -8.586 -12.902 1.00 87.06 66 HIS A C 1
ATOM 524 O O . HIS A 1 66 ? -17.849 -7.864 -12.169 1.00 87.06 66 HIS A O 1
ATOM 530 N N . ASP A 1 67 ? -16.227 -8.098 -13.712 1.00 84.62 67 ASP A N 1
ATOM 531 C CA . ASP A 1 67 ? -15.876 -6.672 -13.780 1.00 84.62 67 ASP A CA 1
ATOM 532 C C . ASP A 1 67 ? -15.541 -6.099 -12.390 1.00 84.62 67 ASP A C 1
ATOM 534 O O . ASP A 1 67 ? -16.082 -5.083 -11.934 1.00 84.62 67 ASP A O 1
ATOM 538 N N . LYS A 1 68 ? -14.692 -6.833 -11.660 1.00 91.06 68 LYS A N 1
ATOM 539 C CA . LYS A 1 68 ? -14.083 -6.408 -10.402 1.00 91.06 68 LYS A CA 1
ATOM 540 C C . LYS A 1 68 ? -12.602 -6.733 -10.395 1.00 91.06 68 LYS A C 1
ATOM 542 O O . LYS A 1 68 ? -12.207 -7.890 -10.503 1.00 91.06 68 LYS A O 1
ATOM 547 N N . LEU A 1 69 ? -11.807 -5.695 -10.158 1.00 96.06 69 LEU A N 1
ATOM 548 C CA . LEU A 1 69 ? -10.367 -5.765 -9.935 1.00 96.06 69 LEU A CA 1
ATOM 549 C C . LEU A 1 69 ? -10.073 -5.347 -8.496 1.00 96.06 69 LEU A C 1
ATOM 551 O O . LEU A 1 69 ? -9.954 -4.157 -8.185 1.00 96.06 69 LEU A O 1
ATOM 555 N N . LEU A 1 70 ? -10.021 -6.334 -7.598 1.00 96.62 70 LEU A N 1
ATOM 556 C CA . LEU A 1 70 ? -9.871 -6.110 -6.161 1.00 96.62 70 LEU A CA 1
ATOM 557 C C . LEU A 1 70 ? -8.547 -6.664 -5.654 1.00 96.62 70 LEU A C 1
ATOM 559 O O . LEU A 1 70 ? -8.212 -7.823 -5.888 1.00 96.62 70 LEU A O 1
ATOM 563 N N . LEU A 1 71 ? -7.843 -5.870 -4.858 1.00 97.12 71 LEU A N 1
ATOM 564 C CA . LEU A 1 71 ? -6.708 -6.319 -4.059 1.00 97.12 71 LEU A CA 1
ATOM 565 C C . LEU A 1 71 ? -7.092 -6.265 -2.580 1.00 97.12 71 LEU A C 1
ATOM 567 O O . LEU A 1 71 ? -7.565 -5.242 -2.083 1.00 97.12 71 LEU A O 1
ATOM 571 N N . VAL A 1 72 ? -6.916 -7.377 -1.872 1.00 97.06 72 VAL A N 1
ATOM 572 C CA . VAL A 1 72 ? -7.301 -7.528 -0.466 1.00 97.06 72 VAL A CA 1
ATOM 573 C C . VAL A 1 72 ? -6.044 -7.530 0.385 1.00 97.06 72 VAL A C 1
ATOM 575 O O . VAL A 1 72 ? -5.225 -8.439 0.291 1.00 97.06 72 VAL A O 1
ATOM 578 N N . TYR A 1 73 ? -5.901 -6.528 1.240 1.00 97.19 73 TYR A N 1
ATOM 579 C CA . TYR A 1 73 ? -4.761 -6.338 2.131 1.00 97.19 73 TYR A CA 1
ATOM 580 C C . TYR A 1 73 ? -5.146 -6.557 3.591 1.00 97.19 73 TYR A C 1
ATOM 582 O O . TYR A 1 73 ? -6.320 -6.479 3.965 1.00 97.19 73 TYR A O 1
ATOM 590 N N . GLU A 1 74 ? -4.143 -6.768 4.441 1.00 95.62 74 GLU A N 1
ATOM 591 C CA . GLU A 1 74 ? -4.330 -6.611 5.883 1.00 95.62 74 GLU A CA 1
ATOM 592 C C . GLU A 1 74 ? -4.847 -5.201 6.225 1.00 95.62 74 GLU A C 1
ATOM 594 O O . GLU A 1 74 ? -4.474 -4.204 5.599 1.00 95.62 74 GLU A O 1
ATOM 599 N N . CYS A 1 75 ? -5.738 -5.107 7.213 1.00 95.81 75 CYS A N 1
ATOM 600 C CA . CYS A 1 75 ? -6.289 -3.824 7.628 1.00 95.81 75 CYS A CA 1
ATOM 601 C C . CYS A 1 75 ? -5.341 -3.088 8.586 1.00 95.81 75 CYS A C 1
ATOM 603 O O . CYS A 1 75 ? -4.974 -3.599 9.641 1.00 95.81 75 CYS A O 1
ATOM 605 N N . MET A 1 76 ? -5.019 -1.837 8.254 1.00 96.75 76 MET A N 1
ATOM 606 C CA . MET A 1 76 ? -4.169 -0.960 9.061 1.00 96.75 76 MET A CA 1
ATOM 607 C C . MET A 1 76 ? -5.048 0.016 9.850 1.00 96.75 76 MET A C 1
ATOM 609 O O . MET A 1 76 ? -5.514 1.028 9.321 1.00 96.75 76 MET A O 1
ATOM 613 N N . SER A 1 77 ? -5.344 -0.326 11.106 1.00 93.81 77 SER A N 1
ATOM 614 C CA . SER A 1 77 ? -6.432 0.283 11.888 1.00 93.81 77 SER A CA 1
ATOM 615 C C . SER A 1 77 ? -6.248 1.766 12.225 1.00 93.81 77 SER A C 1
ATOM 617 O O . SER A 1 77 ? -7.241 2.460 12.446 1.00 93.81 77 SER A O 1
ATOM 619 N N . LYS A 1 78 ? -5.012 2.281 12.235 1.00 93.31 78 LYS A N 1
ATOM 620 C CA . LYS A 1 78 ? -4.721 3.713 12.438 1.00 93.31 78 LYS A CA 1
ATOM 621 C C . LYS A 1 78 ? -4.639 4.497 11.125 1.00 93.31 78 LYS A C 1
ATOM 623 O O . LYS A 1 78 ? -4.470 5.713 11.151 1.00 93.31 78 LYS A O 1
ATOM 628 N N . GLY A 1 79 ? -4.825 3.827 9.988 1.00 93.75 79 GLY A N 1
ATOM 629 C CA . GLY A 1 79 ? -4.827 4.449 8.670 1.00 93.75 79 GLY A CA 1
ATOM 630 C C . GLY A 1 79 ? -3.441 4.916 8.232 1.00 93.75 79 GLY A C 1
ATOM 631 O O . GLY A 1 79 ? -2.426 4.340 8.616 1.00 93.75 79 GLY A O 1
ATOM 632 N N . SER A 1 80 ? -3.415 5.934 7.376 1.00 95.06 80 SER A N 1
ATOM 633 C CA . SER A 1 80 ? -2.202 6.467 6.764 1.00 95.06 80 SER A CA 1
ATOM 634 C C . SER A 1 80 ? -1.522 7.527 7.635 1.00 95.06 80 SER A C 1
ATOM 636 O O . SER A 1 80 ? -2.169 8.278 8.369 1.00 95.06 80 SER A O 1
ATOM 638 N N . LEU A 1 81 ? -0.194 7.588 7.556 1.00 95.44 81 LEU A N 1
ATOM 639 C CA . LEU A 1 81 ? 0.643 8.464 8.369 1.00 95.44 81 LEU A CA 1
ATOM 640 C C . LEU A 1 81 ? 0.379 9.946 8.082 1.00 95.44 81 LEU A C 1
ATOM 642 O O . LEU A 1 81 ? 0.428 10.751 9.005 1.00 95.44 81 LEU A O 1
ATOM 646 N N . ASP A 1 82 ? 0.069 10.313 6.839 1.00 93.50 82 ASP A N 1
ATOM 647 C CA . ASP A 1 82 ? -0.308 11.684 6.468 1.00 93.50 82 ASP A CA 1
ATOM 648 C C . ASP A 1 82 ? -1.504 12.195 7.286 1.00 93.50 82 ASP A C 1
ATOM 650 O O . ASP A 1 82 ? -1.467 13.308 7.800 1.00 93.50 82 ASP A O 1
ATOM 654 N N . LYS A 1 83 ? -2.527 11.367 7.504 1.00 90.56 83 LYS A N 1
ATOM 655 C CA . LYS A 1 83 ? -3.676 11.726 8.344 1.00 90.56 83 LYS A CA 1
ATOM 656 C C . LYS A 1 83 ? -3.255 11.921 9.790 1.00 90.56 83 LYS A C 1
ATOM 658 O O . LYS A 1 83 ? -3.643 12.896 10.419 1.00 90.56 83 LYS A O 1
ATOM 663 N N . VAL A 1 84 ? -2.403 11.051 10.319 1.00 89.81 84 VAL A N 1
ATOM 664 C CA . VAL A 1 84 ? -1.912 11.201 11.696 1.00 89.81 84 VAL A CA 1
ATOM 665 C C . VAL A 1 84 ? -1.057 12.467 11.857 1.00 89.81 84 VAL A C 1
ATOM 667 O O . VAL A 1 84 ? -1.185 13.180 12.854 1.00 89.81 84 VAL A O 1
ATOM 670 N N . LEU A 1 85 ? -0.225 12.786 10.864 1.00 89.75 85 LEU A N 1
ATOM 671 C CA . LEU A 1 85 ? 0.634 13.970 10.865 1.00 89.75 85 LEU A CA 1
ATOM 672 C C . LEU A 1 85 ? -0.150 15.274 10.681 1.00 89.75 85 LEU A C 1
ATOM 674 O O . LEU A 1 85 ? 0.120 16.241 11.389 1.00 89.75 85 LEU A O 1
ATOM 678 N N . PHE A 1 86 ? -1.099 15.310 9.744 1.00 84.50 86 PHE A N 1
ATOM 679 C CA . PHE A 1 86 ? -1.703 16.554 9.262 1.00 84.50 86 PHE A CA 1
ATOM 680 C C . PHE A 1 86 ? -3.145 16.772 9.731 1.00 84.50 86 PHE A C 1
ATOM 682 O O . PHE A 1 86 ? -3.570 17.919 9.826 1.00 84.50 86 PHE A O 1
ATOM 689 N N . THR A 1 87 ? -3.899 15.733 10.109 1.00 72.56 87 THR A N 1
ATOM 690 C CA . THR A 1 87 ? -5.224 15.912 10.740 1.00 72.56 87 THR A CA 1
ATOM 691 C C . THR A 1 87 ? -5.099 16.440 12.175 1.00 72.56 87 THR A C 1
ATOM 693 O O . THR A 1 87 ? -5.980 17.152 12.643 1.00 72.56 87 THR A O 1
ATOM 696 N N . SER A 1 88 ? -3.949 16.242 12.832 1.00 55.59 88 SER A N 1
ATOM 697 C CA . SER A 1 88 ? -3.628 16.888 14.118 1.00 55.59 88 SER A CA 1
ATOM 698 C C . SER A 1 88 ? -3.611 18.430 14.047 1.00 55.59 88 SER A C 1
ATOM 700 O O . SER A 1 88 ? -3.671 19.090 15.081 1.00 55.59 88 SER A O 1
ATOM 702 N N . ALA A 1 89 ? -3.571 19.026 12.846 1.00 51.44 89 ALA A N 1
ATOM 703 C CA . ALA A 1 89 ? -3.623 20.476 12.655 1.00 51.44 89 ALA A CA 1
ATOM 704 C C . ALA A 1 89 ? -5.032 21.085 12.835 1.00 51.44 89 ALA A C 1
ATOM 706 O O . ALA A 1 89 ? -5.146 22.305 12.917 1.00 51.44 89 ALA A O 1
ATOM 707 N N . SER A 1 90 ? -6.101 20.276 12.935 1.00 51.72 90 SER A N 1
ATOM 708 C CA . SER A 1 90 ? -7.489 20.755 13.097 1.00 51.72 90 SER A CA 1
ATOM 709 C C . SER A 1 90 ? -7.991 20.787 14.550 1.00 51.72 90 SER A C 1
ATOM 711 O O . SER A 1 90 ? -9.198 20.795 14.782 1.00 51.72 90 SER A O 1
ATOM 713 N N . GLY A 1 91 ? -7.089 20.799 15.538 1.00 51.44 91 GLY A N 1
ATOM 714 C CA . GLY A 1 91 ? -7.433 21.065 16.943 1.00 51.44 91 GLY A CA 1
ATOM 715 C C . GLY A 1 91 ? -7.781 19.847 17.808 1.00 51.44 91 GLY A C 1
ATOM 716 O O . GLY A 1 91 ? -8.106 20.019 18.979 1.00 51.44 91 GLY A O 1
ATOM 717 N N . SER A 1 92 ? -7.673 18.619 17.292 1.00 55.06 92 SER A N 1
ATOM 718 C CA . SER A 1 92 ? -7.891 17.406 18.090 1.00 55.06 92 SER A CA 1
ATOM 719 C C . SER A 1 92 ? -6.941 16.270 17.698 1.00 55.06 92 SER A C 1
ATOM 721 O O . SER A 1 92 ? -7.303 15.454 16.860 1.00 55.06 92 SER A O 1
ATOM 723 N N . THR A 1 93 ? -5.746 16.217 18.299 1.00 58.81 93 THR A N 1
ATOM 724 C CA . THR A 1 93 ? -5.010 14.989 18.693 1.00 58.81 93 THR A CA 1
ATOM 725 C C . THR A 1 93 ? -3.597 15.327 19.168 1.00 58.81 93 THR A C 1
ATOM 727 O O . THR A 1 93 ? -2.955 16.240 18.654 1.00 58.81 93 THR A O 1
ATOM 730 N N . ASN A 1 94 ? -3.093 14.560 20.140 1.00 70.38 94 ASN A N 1
ATOM 731 C CA . ASN A 1 94 ? -1.695 14.629 20.560 1.00 70.38 94 ASN A CA 1
ATOM 732 C C . ASN A 1 94 ? -0.770 14.334 19.364 1.00 70.38 94 ASN A C 1
ATOM 734 O O . ASN A 1 94 ? -0.934 13.290 18.725 1.00 70.38 94 ASN A O 1
ATOM 738 N N . PRO A 1 95 ? 0.209 15.205 19.063 1.00 80.31 95 PRO A N 1
ATOM 739 C CA . PRO A 1 95 ? 1.163 14.961 17.992 1.00 80.31 95 PRO A CA 1
ATOM 740 C C . PRO A 1 95 ? 1.992 13.707 18.282 1.00 80.31 95 PRO A C 1
ATOM 742 O O . PRO A 1 95 ? 2.248 13.369 19.439 1.00 80.31 95 PRO A O 1
ATOM 745 N N . LEU A 1 96 ? 2.472 13.048 17.221 1.00 89.81 96 LEU A N 1
ATOM 746 C CA . LEU A 1 96 ? 3.394 11.920 17.362 1.00 89.81 96 LEU A CA 1
ATOM 747 C C . LEU A 1 96 ? 4.602 12.326 18.205 1.00 89.81 96 LEU A C 1
ATOM 749 O O . LEU A 1 96 ? 5.301 13.292 17.864 1.00 89.81 96 LEU A O 1
ATOM 753 N N . SER A 1 97 ? 4.872 11.552 19.255 1.00 92.44 97 SER A N 1
ATOM 754 C CA . SER A 1 97 ? 6.077 11.710 20.062 1.00 92.44 97 SER A CA 1
ATOM 755 C C . SER A 1 97 ? 7.320 11.419 19.225 1.00 92.44 97 SER A C 1
ATOM 757 O O . SER A 1 97 ? 7.261 10.729 18.202 1.00 92.44 97 SER A O 1
ATOM 759 N N . TRP A 1 98 ? 8.474 11.917 19.664 1.00 94.69 98 TRP A N 1
ATOM 760 C CA . TRP A 1 98 ? 9.733 11.656 18.967 1.00 94.69 98 TRP A CA 1
ATOM 761 C C . TRP A 1 98 ? 10.014 10.156 18.808 1.00 94.69 98 TRP A C 1
ATOM 763 O O . TRP A 1 98 ? 10.343 9.702 17.716 1.00 94.69 98 TRP A O 1
ATOM 773 N N . ASN A 1 99 ? 9.775 9.372 19.862 1.00 96.25 99 ASN A N 1
ATOM 774 C CA . ASN A 1 99 ? 9.960 7.922 19.831 1.00 96.25 99 ASN A CA 1
ATOM 775 C C . ASN A 1 99 ? 9.052 7.244 18.794 1.00 96.25 99 ASN A C 1
ATOM 777 O O . ASN A 1 99 ? 9.495 6.342 18.086 1.00 96.25 99 ASN A O 1
ATOM 781 N N . GLN A 1 100 ? 7.798 7.692 18.654 1.00 95.50 100 GLN A N 1
ATOM 782 C CA . GLN A 1 100 ? 6.902 7.181 17.612 1.00 95.50 100 GLN A CA 1
ATOM 783 C C . GLN A 1 100 ? 7.424 7.525 16.215 1.00 95.50 100 GLN A C 1
ATOM 785 O O . GLN A 1 100 ? 7.504 6.642 15.365 1.00 95.50 100 GLN A O 1
ATOM 790 N N . ARG A 1 101 ? 7.836 8.778 15.985 1.00 96.38 101 ARG A N 1
ATOM 791 C CA . ARG A 1 101 ? 8.406 9.214 14.697 1.00 96.38 101 ARG A CA 1
ATOM 792 C C . ARG A 1 101 ? 9.643 8.400 14.330 1.00 96.38 101 ARG A C 1
ATOM 794 O O . ARG A 1 101 ? 9.730 7.902 13.213 1.00 96.38 101 ARG A O 1
ATOM 801 N N . PHE A 1 102 ? 10.562 8.223 15.277 1.00 97.88 102 PHE A N 1
ATOM 802 C CA . PHE A 1 102 ? 11.773 7.433 15.081 1.00 97.88 102 PHE A CA 1
ATOM 803 C C . PHE A 1 102 ? 11.452 5.976 14.727 1.00 97.88 102 PHE A C 1
ATOM 805 O O . PHE A 1 102 ? 11.995 5.443 13.763 1.00 97.88 102 PHE A O 1
ATOM 812 N N . ASN A 1 103 ? 10.514 5.347 15.443 1.00 98.19 103 ASN A N 1
ATOM 813 C CA . ASN A 1 103 ? 10.088 3.979 15.144 1.00 98.19 103 ASN A CA 1
ATOM 814 C C . ASN A 1 103 ? 9.461 3.849 13.752 1.00 98.19 103 ASN A C 1
ATOM 816 O O . ASN A 1 103 ? 9.749 2.882 13.048 1.00 98.19 103 ASN A O 1
ATOM 820 N N . ILE A 1 104 ? 8.651 4.823 13.333 1.00 98.25 104 ILE A N 1
ATOM 821 C CA . ILE A 1 104 ? 8.064 4.868 11.988 1.00 98.25 104 ILE A CA 1
ATOM 822 C C . ILE A 1 104 ? 9.165 4.970 10.924 1.00 98.25 104 ILE A C 1
ATOM 824 O O . ILE A 1 104 ? 9.168 4.183 9.979 1.00 98.25 104 ILE A O 1
ATOM 828 N N . ILE A 1 105 ? 10.131 5.879 11.101 1.00 98.12 105 ILE A N 1
ATOM 829 C CA . ILE A 1 105 ? 11.278 6.041 10.192 1.00 98.12 105 ILE A CA 1
ATOM 830 C C . ILE A 1 105 ? 12.080 4.740 10.101 1.00 98.12 105 ILE A C 1
ATOM 832 O O . ILE A 1 105 ? 12.384 4.290 8.999 1.00 98.12 105 ILE A O 1
ATOM 836 N N . ARG A 1 106 ? 12.375 4.102 11.241 1.00 98.62 106 ARG A N 1
ATOM 837 C CA . ARG A 1 106 ? 13.094 2.822 11.289 1.00 98.62 106 ARG A CA 1
ATOM 838 C C . ARG A 1 106 ? 12.362 1.734 10.501 1.00 98.62 106 ARG A C 1
ATOM 840 O O . ARG A 1 106 ? 12.979 1.071 9.678 1.00 98.62 106 ARG A O 1
ATOM 847 N N . CYS A 1 107 ? 11.053 1.587 10.702 1.00 98.56 107 CYS A N 1
ATOM 848 C CA . CYS A 1 107 ? 10.231 0.616 9.973 1.00 98.56 107 CYS A CA 1
ATOM 849 C C . CYS A 1 107 ? 10.262 0.856 8.453 1.00 98.56 107 CYS A C 1
ATOM 851 O O . CYS A 1 107 ? 10.409 -0.086 7.674 1.00 98.56 107 CYS A O 1
ATOM 853 N N . VAL A 1 108 ? 10.156 2.118 8.023 1.00 98.38 108 VAL A N 1
ATOM 854 C CA . VAL A 1 108 ? 10.248 2.504 6.605 1.00 98.38 108 VAL A CA 1
ATOM 855 C C . VAL A 1 108 ? 11.640 2.202 6.042 1.00 98.38 108 VAL A C 1
ATOM 857 O O . VAL A 1 108 ? 11.747 1.639 4.955 1.00 98.38 108 VAL A O 1
ATOM 860 N N . ALA A 1 109 ? 12.706 2.508 6.783 1.00 98.50 109 ALA A N 1
ATOM 861 C CA . ALA A 1 109 ? 14.077 2.206 6.378 1.00 98.50 109 ALA A CA 1
ATOM 862 C C . ALA A 1 109 ? 14.327 0.693 6.257 1.00 98.50 109 ALA A C 1
ATOM 864 O O . ALA A 1 109 ? 14.949 0.250 5.295 1.00 98.50 109 ALA A O 1
ATOM 865 N N . GLU A 1 110 ? 13.798 -0.114 7.181 1.00 98.56 110 GLU A N 1
ATOM 866 C CA . GLU A 1 110 ? 13.884 -1.579 7.127 1.00 98.56 110 GLU A CA 1
ATOM 867 C C . GLU A 1 110 ? 13.148 -2.152 5.911 1.00 98.56 110 GLU A C 1
ATOM 869 O O . GLU A 1 110 ? 13.699 -3.006 5.215 1.00 98.56 110 GLU A O 1
ATOM 874 N N . ALA A 1 111 ? 11.950 -1.643 5.605 1.00 98.31 111 ALA A N 1
ATOM 875 C CA . ALA A 1 111 ? 11.225 -1.996 4.387 1.00 98.31 111 ALA A CA 1
ATOM 876 C C . ALA A 1 111 ? 12.029 -1.662 3.122 1.00 98.31 111 ALA A C 1
ATOM 878 O O . ALA A 1 111 ? 12.151 -2.501 2.232 1.00 98.31 111 ALA A O 1
ATOM 879 N N . LEU A 1 112 ? 12.610 -0.462 3.047 1.00 98.12 112 LEU A N 1
ATOM 880 C CA . LEU A 1 112 ? 13.398 -0.034 1.889 1.00 98.12 112 LEU A CA 1
ATOM 881 C C . LEU A 1 112 ? 14.673 -0.850 1.723 1.00 98.12 112 LEU A C 1
ATOM 883 O O . LEU A 1 112 ? 14.970 -1.291 0.617 1.00 98.12 112 LEU A O 1
ATOM 887 N N . ARG A 1 113 ? 15.392 -1.115 2.815 1.00 98.19 113 ARG A N 1
ATOM 888 C CA . ARG A 1 113 ? 16.568 -1.989 2.797 1.00 98.19 113 ARG A CA 1
ATOM 889 C C . ARG A 1 113 ? 16.198 -3.383 2.293 1.00 98.19 113 ARG A C 1
ATOM 891 O O . ARG A 1 113 ? 16.886 -3.929 1.439 1.00 98.19 113 ARG A O 1
ATOM 898 N N . TYR A 1 114 ? 15.081 -3.941 2.761 1.00 98.25 114 TYR A N 1
ATOM 899 C CA . TYR A 1 114 ? 14.583 -5.222 2.266 1.00 98.25 114 TYR A CA 1
ATOM 900 C C . TYR A 1 114 ? 14.286 -5.190 0.758 1.00 98.25 114 TYR A C 1
ATOM 902 O O . TYR A 1 114 ? 14.768 -6.056 0.034 1.00 98.25 114 TYR A O 1
ATOM 910 N N . LEU A 1 115 ? 13.565 -4.179 0.263 1.00 97.31 115 LEU A N 1
ATOM 911 C CA . LEU A 1 115 ? 13.256 -4.048 -1.167 1.00 97.31 115 LEU A CA 1
ATOM 912 C C . LEU A 1 115 ? 14.510 -3.851 -2.030 1.00 97.31 115 LEU A C 1
ATOM 914 O O . LEU A 1 115 ? 14.567 -4.330 -3.166 1.00 97.31 115 LEU A O 1
ATOM 918 N N . HIS A 1 116 ? 15.504 -3.133 -1.510 1.00 95.88 116 HIS A N 1
ATOM 919 C CA . HIS A 1 116 ? 16.692 -2.766 -2.268 1.00 95.88 116 HIS A CA 1
ATOM 920 C C . HIS A 1 116 ? 17.790 -3.819 -2.252 1.00 95.88 116 HIS A C 1
ATOM 922 O O . HIS A 1 116 ? 18.509 -3.917 -3.242 1.00 95.88 116 HIS A O 1
ATOM 928 N N . GLU A 1 117 ? 17.924 -4.572 -1.162 1.00 95.12 117 GLU A N 1
ATOM 929 C CA . GLU A 1 117 ? 19.077 -5.441 -0.892 1.00 95.12 117 GLU A CA 1
ATOM 930 C C . GLU A 1 117 ? 18.670 -6.855 -0.462 1.00 95.12 117 GLU A C 1
ATOM 932 O O . GLU A 1 117 ? 19.433 -7.797 -0.643 1.00 95.12 117 GLU A O 1
ATOM 937 N N . GLY A 1 118 ? 17.477 -7.024 0.114 1.00 93.31 118 GLY A N 1
ATOM 938 C CA . GLY A 1 118 ? 17.006 -8.300 0.662 1.00 93.31 118 GLY A CA 1
ATOM 939 C C . GLY A 1 118 ? 16.410 -9.262 -0.368 1.00 93.31 118 GLY A C 1
ATOM 940 O O . GLY A 1 118 ? 15.978 -10.350 0.005 1.00 93.31 118 GLY A O 1
ATOM 941 N N . LEU A 1 119 ? 16.356 -8.865 -1.640 1.00 93.00 119 LEU A N 1
ATOM 942 C CA . LEU A 1 119 ? 15.744 -9.611 -2.737 1.00 93.00 119 LEU A CA 1
ATOM 943 C C . LEU A 1 119 ? 16.763 -9.875 -3.851 1.00 93.00 119 LEU A C 1
ATOM 945 O O . LEU A 1 119 ? 17.641 -9.051 -4.116 1.00 93.00 119 LEU A O 1
ATOM 949 N N . GLU A 1 120 ? 16.584 -10.991 -4.567 1.00 90.69 120 GLU A N 1
ATOM 950 C CA . GLU A 1 120 ? 17.411 -11.356 -5.732 1.00 90.69 120 GLU A CA 1
ATOM 951 C C . GLU A 1 120 ? 17.448 -10.235 -6.781 1.00 90.69 120 GLU A C 1
ATOM 953 O O . GLU A 1 120 ? 18.490 -9.935 -7.361 1.00 90.69 120 GLU A O 1
ATOM 958 N N . LYS A 1 121 ? 16.306 -9.575 -6.996 1.00 90.75 121 LYS A N 1
ATOM 959 C CA . LYS A 1 121 ? 16.186 -8.374 -7.822 1.00 90.75 121 LYS A CA 1
ATOM 960 C C . LYS A 1 121 ? 15.763 -7.207 -6.948 1.00 90.75 121 LYS A C 1
ATOM 962 O O . LYS A 1 121 ? 14.825 -7.332 -6.164 1.00 90.75 121 LYS A O 1
ATOM 967 N N . ARG A 1 122 ? 16.413 -6.061 -7.145 1.00 93.69 122 ARG A N 1
ATOM 968 C CA . ARG A 1 122 ? 16.045 -4.802 -6.498 1.00 93.69 122 ARG A CA 1
ATOM 969 C C . ARG A 1 122 ? 14.625 -4.418 -6.900 1.00 93.69 122 ARG A C 1
ATOM 971 O O . ARG A 1 122 ? 14.290 -4.440 -8.083 1.00 93.69 122 ARG A O 1
ATOM 978 N N . ILE A 1 123 ? 13.812 -4.004 -5.939 1.00 95.12 123 ILE A N 1
ATOM 979 C CA . ILE A 1 123 ? 12.517 -3.372 -6.190 1.00 95.12 123 ILE A CA 1
ATOM 980 C C . ILE A 1 123 ? 12.611 -1.905 -5.790 1.00 95.12 123 ILE A C 1
ATOM 982 O O . ILE A 1 123 ? 12.870 -1.596 -4.634 1.00 95.12 123 ILE A O 1
ATOM 986 N N . VAL A 1 124 ? 12.358 -0.995 -6.727 1.00 94.38 124 VAL A N 1
ATOM 987 C CA . VAL A 1 124 ? 12.233 0.437 -6.433 1.00 94.38 124 VAL A CA 1
ATOM 988 C C . VAL A 1 124 ? 10.755 0.777 -6.298 1.00 94.38 124 VAL A C 1
ATOM 990 O O . VAL A 1 124 ? 9.994 0.591 -7.245 1.00 94.38 124 VAL A O 1
ATOM 993 N N . HIS A 1 125 ? 10.350 1.280 -5.129 1.00 95.38 125 HIS A N 1
ATOM 994 C CA . HIS A 1 125 ? 8.945 1.576 -4.810 1.00 95.38 125 HIS A CA 1
ATOM 995 C C . HIS A 1 125 ? 8.362 2.731 -5.646 1.00 95.38 125 HIS A C 1
ATOM 997 O O . HIS A 1 125 ? 7.208 2.687 -6.055 1.00 95.38 125 HIS A O 1
ATOM 1003 N N . ARG A 1 126 ? 9.171 3.766 -5.915 1.00 94.69 126 ARG A N 1
ATOM 1004 C CA . ARG A 1 126 ? 8.844 4.993 -6.681 1.00 94.69 126 ARG A CA 1
ATOM 1005 C C . ARG A 1 126 ? 7.729 5.898 -6.131 1.00 94.69 126 ARG A C 1
ATOM 1007 O O . ARG A 1 126 ? 7.606 7.017 -6.610 1.00 94.69 126 ARG A O 1
ATOM 1014 N N . ASP A 1 127 ? 6.966 5.479 -5.122 1.00 94.38 127 ASP A N 1
ATOM 1015 C CA . ASP A 1 127 ? 5.938 6.335 -4.493 1.00 94.38 127 ASP A CA 1
ATOM 1016 C C . ASP A 1 127 ? 6.009 6.356 -2.957 1.00 94.38 127 ASP A C 1
ATOM 1018 O O . ASP A 1 127 ? 5.061 6.007 -2.254 1.00 94.38 127 ASP A O 1
ATOM 1022 N N . ILE A 1 128 ? 7.180 6.701 -2.416 1.00 96.25 128 ILE A N 1
ATOM 1023 C CA . ILE A 1 128 ? 7.396 6.774 -0.965 1.00 96.25 128 ILE A CA 1
ATOM 1024 C C . ILE A 1 128 ? 6.911 8.136 -0.461 1.00 96.25 128 ILE A C 1
ATOM 1026 O O . ILE A 1 128 ? 7.535 9.160 -0.721 1.00 96.25 128 ILE A O 1
ATOM 1030 N N . LYS A 1 129 ? 5.805 8.140 0.285 1.00 95.25 129 LYS A N 1
ATOM 1031 C CA . LYS A 1 129 ? 5.190 9.332 0.891 1.00 95.25 129 LYS A CA 1
ATOM 1032 C C . LYS A 1 129 ? 4.382 8.950 2.127 1.00 95.25 129 LYS A C 1
ATOM 1034 O O . LYS A 1 129 ? 4.004 7.791 2.285 1.00 95.25 129 LYS A O 1
ATOM 1039 N N . ALA A 1 130 ? 4.046 9.926 2.970 1.00 95.56 130 ALA A N 1
ATOM 1040 C CA . ALA A 1 130 ? 3.292 9.675 4.204 1.00 95.56 130 ALA A CA 1
ATOM 1041 C C . ALA A 1 130 ? 1.911 9.023 3.961 1.00 95.56 130 ALA A C 1
ATOM 1043 O O . ALA A 1 130 ? 1.462 8.227 4.778 1.00 95.56 130 ALA A O 1
ATOM 1044 N N . ALA A 1 131 ? 1.265 9.286 2.820 1.00 94.38 131 ALA A N 1
ATOM 1045 C CA . ALA A 1 131 ? -0.007 8.650 2.460 1.00 94.38 131 ALA A CA 1
ATOM 1046 C C . ALA A 1 131 ? 0.111 7.131 2.206 1.00 94.38 131 ALA A C 1
ATOM 1048 O O . ALA A 1 131 ? -0.858 6.403 2.413 1.00 94.38 131 ALA A O 1
ATOM 1049 N N . ASN A 1 132 ? 1.303 6.651 1.827 1.00 96.25 132 ASN A N 1
ATOM 1050 C CA . ASN A 1 132 ? 1.582 5.242 1.523 1.00 96.25 132 ASN A CA 1
ATOM 1051 C C . ASN A 1 132 ? 2.275 4.510 2.688 1.00 96.25 132 ASN A C 1
ATOM 1053 O O . ASN A 1 132 ? 2.639 3.340 2.573 1.00 96.25 132 ASN A O 1
ATOM 1057 N N . VAL A 1 133 ? 2.451 5.182 3.829 1.00 98.06 133 VAL A N 1
ATOM 1058 C CA . VAL A 1 133 ? 2.892 4.566 5.084 1.00 98.06 133 VAL A CA 1
ATOM 1059 C C . VAL A 1 133 ? 1.670 4.402 5.973 1.00 98.06 133 VAL A C 1
ATOM 1061 O O . VAL 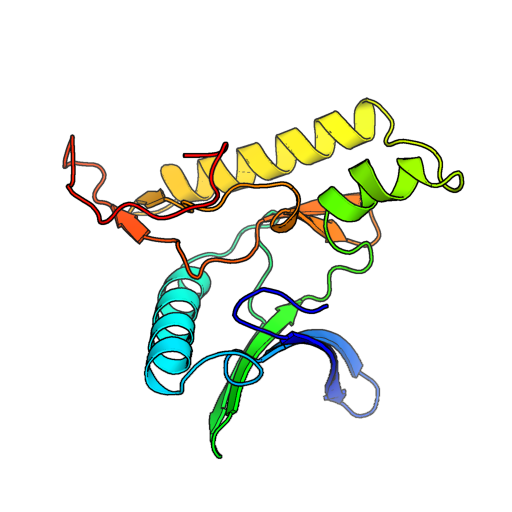A 1 133 ? 1.057 5.386 6.378 1.00 98.06 133 VAL A O 1
ATOM 1064 N N . LEU A 1 134 ? 1.303 3.160 6.269 1.00 97.75 134 LEU A N 1
ATOM 1065 C CA . LEU A 1 134 ? 0.134 2.819 7.070 1.00 97.75 134 LEU A CA 1
ATOM 1066 C C . LEU A 1 134 ? 0.544 2.367 8.473 1.00 97.75 134 LEU A C 1
ATOM 1068 O O . LEU A 1 134 ? 1.624 1.809 8.665 1.00 97.75 134 LEU A O 1
ATOM 1072 N N . LEU A 1 135 ? -0.329 2.600 9.448 1.00 97.44 135 LEU A N 1
ATOM 1073 C CA . LEU A 1 135 ? -0.086 2.333 10.861 1.00 97.44 135 LEU A CA 1
ATOM 1074 C C . LEU A 1 135 ? -1.085 1.303 11.398 1.00 97.44 135 LEU A C 1
ATOM 1076 O O . LEU A 1 135 ? -2.298 1.413 11.186 1.00 97.44 135 LEU A O 1
ATOM 1080 N N . ASP A 1 136 ? -0.567 0.287 12.083 1.00 95.56 136 ASP A N 1
ATOM 1081 C CA . ASP A 1 136 ? -1.392 -0.698 12.780 1.00 95.56 136 ASP A CA 1
ATOM 1082 C C . ASP A 1 136 ? -1.829 -0.189 14.163 1.00 95.56 136 ASP A C 1
ATOM 1084 O O . ASP A 1 136 ? -1.514 0.930 14.577 1.00 95.56 136 ASP A O 1
ATOM 1088 N N . GLU A 1 137 ? -2.559 -1.022 14.905 1.00 93.00 137 GLU A N 1
ATOM 1089 C CA . GLU A 1 137 ? -3.066 -0.676 16.236 1.00 93.00 137 GLU A CA 1
ATOM 1090 C C . GLU A 1 137 ? -1.952 -0.304 17.229 1.00 93.00 137 GLU A C 1
ATOM 1092 O O . GLU A 1 137 ? -2.160 0.534 18.109 1.00 93.00 137 GLU A O 1
ATOM 1097 N N . ARG A 1 138 ? -0.757 -0.877 17.050 1.00 93.94 138 ARG A N 1
ATOM 1098 C CA . ARG A 1 138 ? 0.428 -0.671 17.890 1.00 93.94 138 ARG A CA 1
ATOM 1099 C C . ARG A 1 138 ? 1.312 0.476 17.398 1.00 93.94 138 ARG A C 1
ATOM 1101 O O . ARG A 1 138 ? 2.405 0.655 17.929 1.00 93.94 138 ARG A O 1
ATOM 1108 N N . MET A 1 139 ? 0.852 1.265 16.422 1.00 93.62 139 MET A N 1
ATOM 1109 C CA . MET A 1 139 ? 1.625 2.327 15.765 1.00 93.62 139 MET A CA 1
ATOM 1110 C C . MET A 1 139 ? 2.864 1.811 15.013 1.00 93.62 139 MET A C 1
ATOM 1112 O O . MET A 1 139 ? 3.802 2.572 14.765 1.00 93.62 139 MET A O 1
ATOM 1116 N N . THR A 1 140 ? 2.878 0.534 14.626 1.00 96.25 140 THR A N 1
ATOM 1117 C CA . THR A 1 140 ? 3.920 -0.025 13.760 1.00 96.25 140 THR A CA 1
ATOM 1118 C C . THR A 1 140 ? 3.647 0.397 12.326 1.00 96.25 140 THR A C 1
ATOM 1120 O O . THR A 1 140 ? 2.529 0.248 11.827 1.00 96.25 140 THR A O 1
ATOM 1123 N N . ALA A 1 141 ? 4.672 0.919 11.654 1.00 98.38 141 ALA A N 1
ATOM 1124 C CA . ALA A 1 141 ? 4.549 1.366 10.277 1.00 98.38 141 ALA A CA 1
ATOM 1125 C C . ALA A 1 141 ? 4.791 0.234 9.277 1.00 98.38 141 ALA A C 1
ATOM 1127 O O . ALA A 1 141 ? 5.742 -0.550 9.405 1.00 98.38 141 ALA A O 1
ATOM 1128 N N . LYS A 1 142 ? 3.953 0.212 8.240 1.00 98.62 142 LYS A N 1
ATOM 1129 C CA . LYS A 1 142 ? 4.113 -0.627 7.056 1.00 98.62 142 LYS A CA 1
ATOM 1130 C C . LYS A 1 142 ? 3.944 0.203 5.790 1.00 98.62 142 LYS A C 1
ATOM 1132 O O . LYS A 1 142 ? 3.021 1.007 5.690 1.00 98.62 142 LYS A O 1
ATOM 1137 N N . MET A 1 143 ? 4.833 0.008 4.826 1.00 97.75 143 MET A N 1
ATOM 1138 C CA . MET A 1 143 ? 4.735 0.631 3.508 1.00 97.75 143 MET 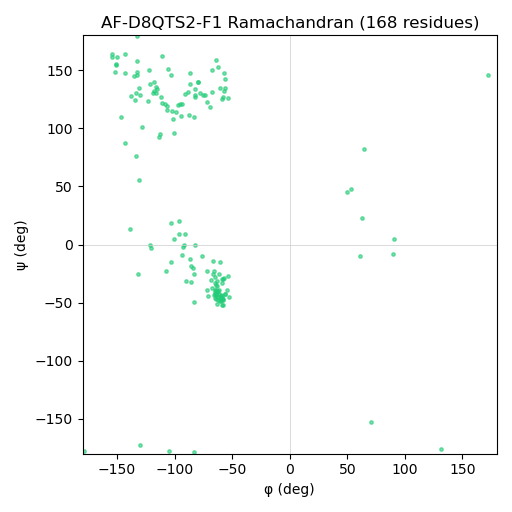A CA 1
ATOM 1139 C C . MET A 1 143 ? 3.774 -0.169 2.624 1.00 97.75 143 MET A C 1
ATOM 1141 O O . MET A 1 143 ? 3.841 -1.399 2.590 1.00 97.75 143 MET A O 1
ATOM 1145 N N . GLY A 1 144 ? 2.873 0.524 1.937 1.00 95.75 144 GLY A N 1
ATOM 1146 C CA . GLY A 1 144 ? 1.944 -0.052 0.969 1.00 95.75 144 GLY A CA 1
ATOM 1147 C C . GLY A 1 144 ? 1.955 0.712 -0.354 1.00 95.75 144 GLY A C 1
ATOM 1148 O O . GLY A 1 144 ? 2.747 1.630 -0.533 1.00 95.75 144 GLY A O 1
ATOM 1149 N N . ASP A 1 145 ? 1.021 0.346 -1.233 1.00 93.62 145 ASP A N 1
ATOM 1150 C CA . ASP A 1 145 ? 0.836 0.895 -2.584 1.00 93.62 145 ASP A CA 1
ATOM 1151 C C . ASP A 1 145 ? 2.007 0.634 -3.544 1.00 93.62 145 ASP A C 1
ATOM 1153 O O . ASP A 1 145 ? 2.875 1.471 -3.789 1.00 93.62 145 ASP A O 1
ATOM 1157 N N . PHE A 1 146 ? 1.999 -0.564 -4.124 1.00 95.31 146 PHE A N 1
ATOM 1158 C CA . PHE A 1 146 ? 3.060 -1.044 -5.011 1.00 95.31 146 PHE A CA 1
ATOM 1159 C C . PHE A 1 146 ? 2.751 -0.829 -6.498 1.00 95.31 146 PHE A C 1
ATOM 1161 O O . PHE A 1 146 ? 3.507 -1.308 -7.343 1.00 95.31 146 PHE A O 1
ATOM 1168 N N . GLY A 1 147 ? 1.687 -0.095 -6.845 1.00 92.31 147 GLY A N 1
ATOM 1169 C CA . GLY A 1 147 ? 1.284 0.118 -8.242 1.00 92.31 147 GLY A CA 1
ATOM 1170 C C . GLY A 1 147 ? 2.369 0.785 -9.091 1.00 92.31 147 GLY A C 1
ATOM 1171 O O . GLY A 1 147 ? 2.561 0.454 -10.258 1.00 92.31 147 GLY A O 1
ATOM 1172 N N . LEU A 1 148 ? 3.174 1.661 -8.486 1.00 92.69 148 LEU A N 1
ATOM 1173 C CA . LEU A 1 148 ? 4.312 2.278 -9.165 1.00 92.69 148 LEU A CA 1
ATOM 1174 C C . LEU A 1 148 ? 5.624 1.519 -8.967 1.00 92.69 148 LEU A C 1
ATOM 1176 O O . LEU A 1 148 ? 6.616 1.908 -9.576 1.00 92.69 148 LEU A O 1
ATOM 1180 N N . ALA A 1 149 ? 5.682 0.436 -8.200 1.00 94.50 149 ALA A N 1
ATOM 1181 C CA . ALA A 1 149 ? 6.943 -0.250 -7.955 1.00 94.50 149 ALA A CA 1
ATOM 1182 C C . ALA A 1 149 ? 7.480 -0.921 -9.233 1.00 94.50 149 ALA A C 1
ATOM 1184 O O . ALA A 1 149 ? 6.717 -1.320 -10.119 1.00 94.50 149 ALA A O 1
ATOM 1185 N N . ARG A 1 150 ? 8.808 -1.044 -9.360 1.00 93.44 150 ARG A N 1
ATOM 1186 C CA . ARG A 1 150 ? 9.454 -1.709 -10.508 1.00 93.44 150 ARG A CA 1
ATOM 1187 C C . ARG A 1 150 ? 10.691 -2.509 -10.115 1.00 93.44 150 ARG A C 1
ATOM 1189 O O . ARG A 1 150 ? 11.410 -2.144 -9.189 1.00 93.44 150 ARG A O 1
ATOM 1196 N N . LEU A 1 151 ? 10.924 -3.599 -10.846 1.00 91.94 151 LEU A N 1
ATOM 1197 C CA . LEU A 1 151 ? 12.110 -4.441 -10.704 1.00 91.94 151 LEU A CA 1
ATOM 1198 C C . LEU A 1 151 ? 13.305 -3.819 -11.425 1.00 91.94 151 LEU A C 1
ATOM 1200 O O . LEU A 1 151 ? 13.177 -3.345 -12.550 1.00 91.94 151 LEU A O 1
ATOM 1204 N N . MET A 1 152 ? 14.471 -3.904 -10.799 1.00 88.31 152 MET A N 1
ATOM 1205 C CA . MET A 1 152 ? 15.758 -3.503 -11.347 1.00 88.31 152 MET A CA 1
ATOM 1206 C C . MET A 1 152 ? 16.789 -4.605 -11.099 1.00 88.31 152 MET A C 1
ATOM 1208 O O . MET A 1 152 ? 16.760 -5.303 -10.083 1.00 88.31 152 MET A O 1
ATOM 1212 N N . GLN A 1 153 ? 17.715 -4.767 -12.041 1.00 84.94 153 GLN A N 1
ATOM 1213 C CA . GLN A 1 153 ? 18.862 -5.651 -11.843 1.00 84.94 153 GLN A CA 1
ATOM 1214 C C . GLN A 1 153 ? 19.909 -4.922 -11.005 1.00 84.94 153 GLN A C 1
ATOM 1216 O O . GLN A 1 153 ? 20.169 -3.746 -11.243 1.00 84.94 153 GLN A O 1
ATOM 1221 N N . HIS A 1 154 ? 20.543 -5.622 -10.066 1.00 81.06 154 HIS A N 1
ATOM 1222 C CA . HIS A 1 154 ? 21.624 -5.046 -9.256 1.00 81.06 154 HIS A CA 1
ATOM 1223 C C . HIS A 1 154 ? 22.859 -4.671 -10.083 1.00 81.06 154 HIS A C 1
ATOM 1225 O O . HIS A 1 154 ? 23.588 -3.756 -9.719 1.00 81.06 154 HIS A O 1
ATOM 1231 N N . THR A 1 155 ? 23.084 -5.369 -11.196 1.00 74.31 155 THR A N 1
ATOM 1232 C CA . THR A 1 155 ? 24.288 -5.270 -12.034 1.00 74.31 155 THR A CA 1
ATOM 1233 C C . THR A 1 155 ? 24.229 -4.177 -13.097 1.00 74.31 155 THR A C 1
ATOM 1235 O O . THR A 1 155 ? 25.256 -3.854 -13.688 1.00 74.31 155 THR A O 1
ATOM 1238 N N . ILE A 1 156 ? 23.057 -3.589 -13.358 1.00 68.06 156 ILE A N 1
ATOM 1239 C CA . ILE A 1 156 ? 22.908 -2.535 -14.366 1.00 68.06 156 ILE A CA 1
ATOM 1240 C C . ILE A 1 156 ? 22.916 -1.183 -13.650 1.00 68.06 156 ILE A C 1
ATOM 1242 O O . ILE A 1 156 ? 21.996 -0.883 -12.894 1.00 68.06 156 ILE A O 1
ATOM 1246 N N . GLY A 1 157 ? 23.951 -0.372 -13.896 1.00 68.06 157 GLY A N 1
ATOM 1247 C CA . GLY A 1 157 ? 24.168 0.900 -13.196 1.00 68.06 157 GLY A CA 1
ATOM 1248 C C . GLY A 1 157 ? 23.020 1.905 -13.346 1.00 68.06 157 GLY A C 1
ATOM 1249 O O . GLY A 1 157 ? 22.505 2.397 -12.347 1.00 68.06 157 GLY A O 1
ATOM 1250 N N . SER A 1 158 ? 22.586 2.189 -14.578 1.00 67.06 158 SER A N 1
ATOM 1251 C CA . SER A 1 158 ? 21.444 3.070 -14.856 1.00 67.06 158 SER A CA 1
ATOM 1252 C C . SER A 1 158 ? 20.476 2.382 -15.813 1.00 67.06 158 SER A C 1
ATOM 1254 O O . SER A 1 158 ? 20.890 1.874 -16.854 1.00 67.06 158 SER A O 1
ATOM 1256 N N . GLN A 1 159 ? 19.193 2.348 -15.452 1.00 72.00 159 GLN A N 1
ATOM 1257 C CA . GLN A 1 159 ? 18.113 1.889 -16.324 1.00 72.00 159 GLN A CA 1
ATOM 1258 C C . GLN A 1 159 ? 17.167 3.057 -16.587 1.00 72.00 159 GLN A C 1
ATOM 1260 O O . GLN A 1 159 ? 16.719 3.721 -15.652 1.00 72.00 159 GLN A O 1
ATOM 1265 N N . THR A 1 160 ? 16.846 3.304 -17.855 1.00 76.44 160 THR A N 1
ATOM 1266 C CA . THR A 1 160 ? 15.861 4.322 -18.222 1.00 76.44 160 THR A CA 1
ATOM 1267 C C . THR A 1 160 ? 14.462 3.823 -17.888 1.00 76.44 160 THR A C 1
ATOM 1269 O O . THR A 1 160 ? 14.066 2.727 -18.281 1.00 76.44 160 THR A O 1
ATOM 1272 N N . MET A 1 161 ? 13.702 4.644 -17.169 1.00 79.50 161 MET A N 1
ATOM 1273 C CA . MET A 1 161 ? 12.332 4.345 -16.775 1.00 79.50 161 MET A CA 1
ATOM 1274 C C . MET A 1 161 ? 11.460 5.571 -17.002 1.00 79.50 161 MET A C 1
ATOM 1276 O O . MET A 1 161 ? 11.902 6.699 -16.782 1.00 79.50 161 MET A O 1
ATOM 1280 N N . THR A 1 162 ? 10.204 5.360 -17.394 1.00 82.88 162 THR A N 1
ATOM 1281 C CA . THR A 1 162 ? 9.219 6.442 -17.453 1.00 82.88 162 THR A CA 1
ATOM 1282 C C . THR A 1 162 ? 9.097 7.100 -16.081 1.00 82.88 162 THR A C 1
ATOM 1284 O O . THR A 1 162 ? 8.970 6.407 -15.062 1.00 82.88 162 THR A O 1
ATOM 1287 N N . ARG A 1 163 ? 9.140 8.437 -16.059 1.00 84.12 163 ARG A N 1
ATOM 1288 C CA . ARG A 1 163 ? 8.990 9.233 -14.838 1.00 84.12 163 ARG A CA 1
ATOM 1289 C C . ARG A 1 163 ? 7.641 8.921 -14.190 1.00 84.12 163 ARG A C 1
ATOM 1291 O O . ARG A 1 163 ? 6.606 9.032 -14.837 1.00 84.12 163 ARG A O 1
ATOM 1298 N N . ALA A 1 164 ? 7.671 8.537 -12.920 1.00 87.31 164 ALA A N 1
ATOM 1299 C CA . ALA A 1 164 ? 6.495 8.241 -12.112 1.00 87.31 164 ALA A CA 1
ATOM 1300 C C . ALA A 1 164 ? 6.795 8.551 -10.641 1.00 87.31 164 ALA A C 1
ATOM 1302 O O . ALA A 1 164 ? 7.958 8.524 -10.239 1.00 87.31 164 ALA A O 1
ATOM 1303 N N . GLY A 1 165 ? 5.751 8.823 -9.861 1.00 89.12 165 GLY A N 1
ATOM 1304 C CA . GLY A 1 165 ? 5.828 9.149 -8.437 1.00 89.12 165 GLY A CA 1
ATOM 1305 C C . GLY A 1 165 ? 5.019 10.399 -8.099 1.00 89.12 165 GLY A C 1
ATOM 1306 O O . GLY A 1 165 ? 4.355 10.985 -8.957 1.00 89.12 165 GLY A O 1
ATOM 1307 N N . THR A 1 166 ? 5.093 10.830 -6.846 1.00 88.94 166 THR A N 1
ATOM 1308 C CA . THR A 1 166 ? 4.415 12.045 -6.378 1.00 88.94 166 THR A CA 1
ATOM 1309 C C . THR A 1 166 ? 5.327 13.264 -6.517 1.00 88.94 166 THR A C 1
ATOM 1311 O O . THR A 1 166 ? 6.466 13.244 -6.057 1.00 88.94 166 THR A O 1
ATOM 1314 N N . LEU A 1 167 ? 4.840 14.351 -7.130 1.00 87.62 167 LEU A N 1
ATOM 1315 C CA . LEU A 1 167 ? 5.609 15.596 -7.263 1.00 87.62 167 LEU A CA 1
ATOM 1316 C C . LEU A 1 167 ? 6.054 16.113 -5.881 1.00 87.62 167 LEU A C 1
ATOM 1318 O O . LEU A 1 167 ? 5.267 16.124 -4.938 1.00 87.62 167 LEU A O 1
ATOM 1322 N N . GLY A 1 168 ? 7.322 16.518 -5.762 1.00 91.19 168 GLY A N 1
ATOM 1323 C CA . GLY A 1 168 ? 7.958 16.862 -4.482 1.00 91.19 168 GLY A CA 1
ATOM 1324 C C . GLY A 1 168 ? 8.643 15.685 -3.774 1.00 91.19 168 GLY A C 1
ATOM 1325 O O . GLY A 1 168 ? 9.358 15.911 -2.804 1.00 91.19 168 GLY A O 1
ATOM 1326 N N . TYR A 1 169 ? 8.463 14.456 -4.275 1.00 87.31 169 TYR A N 1
ATOM 1327 C CA . TYR A 1 169 ? 9.117 13.231 -3.790 1.00 87.31 169 TYR A CA 1
ATOM 1328 C C . TYR A 1 169 ? 9.948 12.511 -4.878 1.00 87.31 169 TYR A C 1
ATOM 1330 O O . TYR A 1 169 ? 10.523 11.461 -4.592 1.00 87.31 169 TYR A O 1
ATOM 1338 N N . ILE A 1 170 ? 9.986 13.047 -6.111 1.00 82.06 170 ILE A N 1
ATOM 1339 C CA . ILE A 1 170 ? 10.768 12.546 -7.265 1.00 82.06 170 ILE A CA 1
ATOM 1340 C C . ILE A 1 170 ? 12.053 13.352 -7.408 1.00 82.06 170 ILE A C 1
ATOM 1342 O O . ILE A 1 170 ? 11.927 14.599 -7.409 1.00 82.06 170 ILE A O 1
#

Solvent-accessible surface area (backbone atoms only — not comparable to full-atom values): 9615 Å² total; per-residue (Å²): 89,78,59,87,50,27,35,38,42,85,47,69,48,68,89,44,101,86,43,75,45,63,25,29,37,36,29,25,53,80,56,36,60,68,72,58,21,52,50,42,50,54,40,19,51,67,48,50,76,75,61,87,52,95,21,37,61,49,76,76,50,72,46,83,54,92,95,40,48,35,43,30,27,61,50,45,76,61,37,32,43,38,54,62,67,56,52,37,74,75,81,68,58,86,71,80,49,70,69,54,51,51,52,32,51,50,26,49,50,53,36,49,47,38,32,54,67,68,40,98,50,22,41,47,51,55,48,83,47,49,73,31,28,30,20,32,86,86,62,50,31,20,43,44,74,37,52,64,35,43,82,41,62,82,87,56,92,79,77,93,70,84,91,71,56,49,90,94,68,110